Protein AF-A0A366XTK8-F1 (afdb_monomer)

Nearest PDB structures (foldseek):
  3qao-assembly1_A-2  TM=6.324E-01  e=4.949E+00  Listeria monocytogenes EGD-e
  7pub-assembly1_DA  TM=2.972E-01  e=8.090E+00  Trypanosoma brucei brucei

Radius of gyration: 21.56 Å; Cα contacts (8 Å, |Δi|>4): 104; chains: 1; bounding box: 55×29×56 Å

Sequence (133 aa):
MKPLNDVEATFSKLARFFENTEEEDFHLGWLYRDLDDDWLEFALELIAFYSREDTYLIKNPSFSLVREGNDYLNQTQFAGYLAENGLKYDRVKLNVYLKRGKVPKPDIELAGTSYWAISTVERFCEQEKNKPT

Solvent-accessible surface area (backbone atoms only — not comparable to full-atom values): 7968 Å² total; per-residue (Å²): 131,82,82,73,54,60,52,57,47,51,53,53,44,49,52,47,19,74,76,36,67,89,84,36,82,74,66,70,69,48,48,74,73,45,38,57,73,72,55,35,53,51,52,54,50,50,55,54,46,44,34,36,76,74,66,49,74,51,76,74,78,88,69,81,82,79,64,87,86,74,57,58,33,39,60,60,51,47,18,48,54,36,37,78,70,74,40,98,46,43,52,66,57,48,51,56,33,38,79,67,67,74,38,80,75,62,73,44,72,56,97,89,42,52,25,31,40,49,70,58,52,51,55,49,48,55,54,60,72,69,50,85,128

pLDDT: mean 87.93, std 12.04, range [44.84, 97.25]

Organism: NCBI:txid273032

Mean predicted aligned error: 12.85 Å

Secondary structure (DSSP, 8-state):
-PPPPHHHHHHHHHHHHHH-TTT----THHHHHH--HHHHHHHHHHHHHIIIIIS----S-------SSSSEEEHHHHHHHHHHTT----HHHHHHHHHTT-SPPPSEEETTEEEEEHHHHHHHHHHHHTS--

Foldseek 3Di:
DDDDALLRVLVVLVVVCLVPVPPGDHDPVSLVVRDDDPSSVVSVVVVVCSCCPVVVVPVDPPDDPPDDDAFKDFLQRLQVVLVVVVHPGGSVNSVVCVVVVNQDFAPDADPNTGIHTVVSSVVSSVVVVPDDD

Structure (mmCIF, N/CA/C/O backbone):
data_AF-A0A366XTK8-F1
#
_entry.id   AF-A0A366XTK8-F1
#
loop_
_atom_site.group_PDB
_atom_site.id
_atom_site.type_symbol
_atom_site.label_atom_id
_atom_site.label_alt_id
_atom_site.label_comp_id
_atom_site.label_asym_id
_atom_site.label_entity_id
_atom_site.label_seq_id
_atom_site.pdbx_PDB_ins_code
_atom_site.Cartn_x
_atom_site.Cartn_y
_atom_site.Cartn_z
_atom_site.occupancy
_atom_site.B_iso_or_equiv
_atom_site.auth_seq_id
_atom_site.auth_comp_id
_atom_site.auth_asym_id
_atom_site.auth_atom_id
_atom_site.pdbx_PDB_model_num
ATOM 1 N N . MET A 1 1 ? 32.622 -13.119 -14.279 1.00 59.44 1 MET A N 1
ATOM 2 C CA . MET A 1 1 ? 31.265 -12.772 -13.806 1.00 59.44 1 MET A CA 1
ATOM 3 C C . MET A 1 1 ? 30.289 -13.778 -14.381 1.00 59.44 1 MET A C 1
ATOM 5 O O . MET A 1 1 ? 30.448 -14.139 -15.541 1.00 59.44 1 MET A O 1
ATOM 9 N N . LYS A 1 2 ? 29.349 -14.275 -13.574 1.00 70.88 2 LYS A N 1
ATOM 10 C CA . LYS A 1 2 ? 28.272 -15.151 -14.051 1.00 70.88 2 LYS A CA 1
ATOM 11 C C . LYS A 1 2 ? 27.250 -14.288 -14.816 1.00 70.88 2 LYS A C 1
ATOM 13 O O . LYS A 1 2 ? 27.016 -13.167 -14.367 1.00 70.88 2 LYS A O 1
ATOM 18 N N . PRO A 1 3 ? 26.700 -14.746 -15.954 1.00 83.50 3 PRO A N 1
ATOM 19 C CA . PRO A 1 3 ? 25.627 -14.019 -16.626 1.00 83.50 3 PRO A CA 1
ATOM 20 C C . PRO A 1 3 ? 24.399 -13.932 -15.712 1.00 83.50 3 PRO A C 1
ATOM 22 O O . PRO A 1 3 ? 24.109 -14.892 -14.994 1.00 83.50 3 PRO A O 1
ATOM 25 N N . LEU A 1 4 ? 23.726 -12.779 -15.737 1.00 89.25 4 LEU A N 1
ATOM 26 C CA . LEU A 1 4 ? 22.471 -12.566 -15.017 1.00 89.25 4 LEU A CA 1
ATOM 27 C C . LEU A 1 4 ? 21.382 -13.464 -15.608 1.00 89.25 4 LEU A C 1
ATOM 29 O O . LEU A 1 4 ? 21.343 -13.658 -16.825 1.00 89.25 4 LEU A O 1
ATOM 33 N N . ASN A 1 5 ? 20.515 -13.999 -14.752 1.00 94.00 5 ASN A N 1
ATOM 34 C CA . ASN A 1 5 ? 19.272 -14.623 -15.203 1.00 94.00 5 ASN A CA 1
ATOM 35 C C . ASN A 1 5 ? 18.235 -13.555 -15.612 1.00 94.00 5 ASN A C 1
ATOM 37 O O . ASN A 1 5 ? 18.464 -12.359 -15.427 1.00 94.00 5 ASN A O 1
ATOM 41 N N . ASP A 1 6 ? 17.102 -13.977 -16.176 1.00 95.00 6 ASP A N 1
ATOM 42 C CA . ASP A 1 6 ? 16.102 -13.055 -16.732 1.00 95.00 6 ASP A CA 1
ATOM 43 C C . ASP A 1 6 ? 15.478 -12.135 -15.667 1.00 95.00 6 ASP A C 1
ATOM 45 O O . ASP A 1 6 ? 15.302 -10.937 -15.912 1.00 95.00 6 ASP A O 1
ATOM 49 N N . VAL A 1 7 ? 15.250 -12.651 -14.454 1.00 95.81 7 VAL A N 1
ATOM 50 C CA . VAL A 1 7 ? 14.768 -11.874 -13.300 1.00 95.81 7 VAL A CA 1
ATOM 51 C C . VAL A 1 7 ? 15.794 -10.806 -12.916 1.00 95.81 7 VAL A C 1
ATOM 53 O O . VAL A 1 7 ? 15.493 -9.612 -12.903 1.00 95.81 7 VAL A O 1
ATOM 56 N N . GLU A 1 8 ? 17.039 -11.214 -12.667 1.00 95.88 8 GLU A N 1
ATOM 57 C CA . GLU A 1 8 ? 18.143 -10.326 -12.291 1.00 95.88 8 GLU A CA 1
ATOM 58 C C . GLU A 1 8 ? 18.408 -9.261 -13.365 1.00 95.88 8 GLU A C 1
ATOM 60 O O . GLU A 1 8 ? 18.632 -8.090 -13.053 1.00 95.88 8 GLU A O 1
ATOM 65 N N . ALA A 1 9 ? 18.363 -9.646 -14.641 1.00 96.25 9 ALA A N 1
ATOM 66 C CA . ALA A 1 9 ? 18.545 -8.735 -15.761 1.00 96.25 9 ALA A CA 1
ATOM 67 C C . ALA A 1 9 ? 17.403 -7.714 -15.850 1.00 96.25 9 ALA A C 1
ATOM 69 O O . ALA A 1 9 ? 17.655 -6.541 -16.134 1.00 96.25 9 ALA A O 1
ATOM 70 N N . THR A 1 10 ? 16.164 -8.133 -15.588 1.00 97.25 10 THR A N 1
ATOM 71 C CA . THR A 1 10 ? 14.989 -7.251 -15.590 1.00 97.25 10 THR A CA 1
ATOM 72 C C . THR A 1 10 ? 15.061 -6.236 -14.459 1.00 97.25 10 THR A C 1
ATOM 74 O O . THR A 1 10 ? 14.954 -5.037 -14.716 1.00 97.25 10 THR A O 1
ATOM 77 N N . PHE A 1 11 ? 15.352 -6.676 -13.233 1.00 96.94 11 PHE A N 1
ATOM 78 C CA . PHE A 1 11 ? 15.530 -5.763 -12.101 1.00 96.94 11 PHE A CA 1
ATOM 79 C C . PHE A 1 11 ? 16.744 -4.845 -12.271 1.00 96.94 11 PHE A C 1
ATOM 81 O O . PHE A 1 11 ? 16.670 -3.672 -11.915 1.00 96.94 11 PHE A O 1
ATOM 88 N N . SER A 1 12 ? 17.839 -5.320 -12.873 1.00 96.12 12 SER A N 1
ATOM 89 C CA . SER A 1 12 ? 18.991 -4.459 -13.161 1.00 96.12 12 SER A CA 1
ATOM 90 C C . SER A 1 12 ? 18.644 -3.340 -14.146 1.00 96.12 12 SER A C 1
ATOM 92 O O . SER A 1 12 ? 19.097 -2.214 -13.952 1.00 96.12 12 SER A O 1
ATOM 94 N N . LYS A 1 13 ? 17.842 -3.622 -15.180 1.00 96.31 13 LYS A N 1
ATOM 95 C CA . LYS A 1 13 ? 17.359 -2.593 -16.116 1.00 96.31 13 LYS A CA 1
ATOM 96 C C . LYS A 1 13 ? 16.393 -1.627 -15.436 1.00 96.31 13 LYS A C 1
ATOM 98 O O . LYS A 1 13 ? 16.487 -0.429 -15.665 1.00 96.31 13 LYS A O 1
ATOM 103 N N . LEU A 1 14 ? 15.506 -2.138 -14.579 1.00 96.88 14 LEU A N 1
ATOM 104 C CA . LEU A 1 14 ? 14.569 -1.311 -13.818 1.00 96.88 14 LEU A CA 1
ATOM 105 C C . LEU A 1 14 ? 15.304 -0.337 -12.887 1.00 96.88 14 LEU A C 1
ATOM 107 O O . LEU A 1 14 ? 14.973 0.842 -12.850 1.00 96.88 14 LEU A O 1
ATOM 111 N N . ALA A 1 15 ? 16.338 -0.810 -12.187 1.00 96.12 15 ALA A N 1
ATOM 112 C CA . ALA A 1 15 ? 17.153 0.028 -11.311 1.00 96.12 15 ALA A CA 1
ATOM 113 C C . ALA A 1 15 ? 17.866 1.148 -12.085 1.00 96.12 15 ALA A C 1
ATOM 115 O O . ALA A 1 15 ? 17.798 2.305 -11.686 1.00 96.12 15 ALA A O 1
ATOM 116 N N . ARG A 1 16 ? 18.484 0.824 -13.229 1.00 95.69 16 ARG A N 1
ATOM 117 C CA . ARG A 1 16 ? 19.129 1.829 -14.094 1.00 95.69 16 ARG A CA 1
ATOM 118 C C . ARG A 1 16 ? 18.141 2.873 -14.602 1.00 95.69 16 ARG A C 1
ATOM 120 O O . ARG A 1 16 ? 18.451 4.057 -14.589 1.00 95.69 16 ARG A O 1
ATOM 127 N N . PHE A 1 17 ? 16.945 2.433 -14.992 1.00 96.25 17 PHE A N 1
ATOM 128 C CA . PHE A 1 17 ? 15.869 3.336 -15.382 1.00 96.25 17 PHE A CA 1
ATOM 129 C C . PHE A 1 17 ? 15.506 4.306 -14.253 1.00 96.25 17 PHE A C 1
ATOM 131 O O . PHE A 1 17 ? 15.437 5.506 -14.491 1.00 96.25 17 PHE A O 1
ATOM 138 N N . PHE A 1 18 ? 15.335 3.823 -13.018 1.00 95.38 18 PHE A N 1
ATOM 139 C CA . PHE A 1 18 ? 15.042 4.696 -11.875 1.00 95.38 18 PHE A CA 1
ATOM 140 C C . PHE A 1 18 ? 16.150 5.715 -11.590 1.00 95.38 18 PHE A C 1
ATOM 142 O O . PHE A 1 18 ? 15.848 6.849 -11.213 1.00 95.38 18 PHE A O 1
ATOM 149 N N . GLU A 1 19 ? 17.413 5.333 -11.785 1.00 93.88 19 GLU A N 1
ATOM 150 C CA . GLU A 1 19 ? 18.562 6.220 -11.592 1.00 93.88 19 GLU A CA 1
ATOM 151 C C . GLU A 1 19 ? 18.668 7.303 -12.675 1.00 93.88 19 GLU A C 1
ATOM 153 O O . GLU A 1 19 ? 19.090 8.420 -12.370 1.00 93.88 19 GLU A O 1
ATOM 158 N N . ASN A 1 20 ? 18.294 7.002 -13.924 1.00 92.94 20 ASN A N 1
ATOM 159 C CA . ASN A 1 20 ? 18.433 7.938 -15.040 1.00 92.94 20 ASN A CA 1
ATOM 160 C C . ASN A 1 20 ? 17.365 7.748 -16.131 1.00 92.94 20 ASN A C 1
ATOM 162 O O . ASN A 1 20 ? 17.634 7.242 -17.220 1.00 92.94 20 ASN A O 1
ATOM 166 N N . THR A 1 21 ? 16.151 8.222 -15.854 1.00 88.88 21 THR A N 1
ATOM 167 C CA . THR A 1 21 ? 15.002 8.102 -16.774 1.00 88.88 21 THR A CA 1
ATOM 168 C C . THR A 1 21 ? 15.136 8.866 -18.099 1.00 88.88 21 THR A C 1
ATOM 170 O O . THR A 1 21 ? 14.302 8.676 -18.980 1.00 88.88 21 THR A O 1
ATOM 173 N N . GLU A 1 22 ? 16.127 9.755 -18.248 1.00 89.06 22 GLU A N 1
ATOM 174 C CA . GLU A 1 22 ? 16.336 10.517 -19.490 1.00 89.06 22 GLU A CA 1
ATOM 175 C C . GLU A 1 22 ? 17.178 9.749 -20.519 1.00 89.06 22 GLU A C 1
ATOM 177 O O . GLU A 1 22 ? 17.037 9.980 -21.721 1.00 89.06 22 GLU A O 1
ATOM 182 N N . GLU A 1 23 ? 18.050 8.847 -20.059 1.00 91.12 23 GLU A N 1
ATOM 183 C CA . GLU A 1 23 ? 19.006 8.122 -20.910 1.00 91.12 23 GLU A CA 1
ATOM 184 C C . GLU A 1 23 ? 18.752 6.613 -20.959 1.00 91.12 23 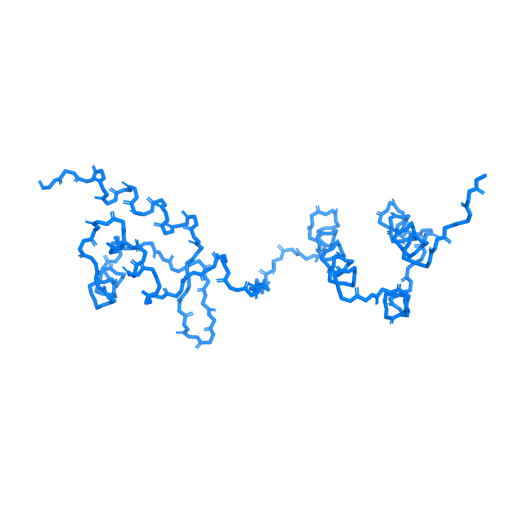GLU A C 1
ATOM 186 O O . GLU A 1 23 ? 19.110 5.957 -21.938 1.00 91.12 23 GLU A O 1
ATOM 191 N N . GLU A 1 24 ? 18.144 6.054 -19.915 1.00 93.31 24 GLU A N 1
ATOM 192 C CA . GLU A 1 24 ? 17.816 4.637 -19.831 1.00 93.31 24 GLU A CA 1
ATOM 193 C C . GLU A 1 24 ? 16.317 4.451 -20.079 1.00 93.31 24 GLU A C 1
ATOM 195 O O . GLU A 1 24 ? 15.491 5.131 -19.477 1.00 93.31 24 GLU A O 1
ATOM 200 N N . ASP A 1 25 ? 15.962 3.502 -20.947 1.00 92.75 25 ASP A N 1
ATOM 201 C CA . ASP A 1 25 ? 14.577 3.123 -21.228 1.00 92.75 25 ASP A CA 1
ATOM 202 C C . ASP A 1 25 ? 14.203 1.838 -20.479 1.00 92.75 25 ASP A C 1
ATOM 204 O O . ASP A 1 25 ? 14.984 0.883 -20.394 1.00 92.75 25 ASP A O 1
ATOM 208 N N . PHE A 1 26 ? 12.952 1.756 -20.017 1.00 95.06 26 PHE A N 1
ATOM 209 C CA . PHE A 1 26 ? 12.398 0.523 -19.460 1.00 95.06 26 PHE A CA 1
ATOM 210 C C . PHE A 1 26 ? 11.119 0.084 -20.170 1.00 95.06 26 PHE A C 1
ATOM 212 O O . PHE A 1 26 ? 10.083 0.750 -20.127 1.00 95.06 26 PHE A O 1
ATOM 219 N N . HIS A 1 27 ? 11.159 -1.097 -20.791 1.00 94.50 27 HIS A N 1
ATOM 220 C CA . HIS A 1 27 ? 9.987 -1.677 -21.437 1.00 94.50 27 HIS A CA 1
ATOM 221 C C . HIS A 1 27 ? 9.185 -2.537 -20.458 1.00 94.50 27 HIS A C 1
ATOM 223 O O . HIS A 1 27 ? 9.608 -3.629 -20.086 1.00 94.50 27 HIS A O 1
ATOM 229 N N . LEU A 1 28 ? 7.957 -2.108 -20.144 1.00 93.56 28 LEU A N 1
ATOM 230 C CA . LEU A 1 28 ? 7.021 -2.861 -19.293 1.00 93.56 28 LEU A CA 1
ATOM 231 C C . LEU A 1 28 ? 6.778 -4.303 -19.766 1.00 93.56 28 LEU A C 1
ATOM 233 O O . LEU A 1 28 ? 6.512 -5.175 -18.947 1.00 93.56 28 LEU A O 1
ATOM 237 N N . GLY A 1 29 ? 6.905 -4.576 -21.070 1.00 94.50 29 GLY A N 1
ATOM 238 C CA . GLY A 1 29 ? 6.803 -5.929 -21.626 1.00 94.50 29 GLY A CA 1
ATOM 239 C C . GLY A 1 29 ? 7.805 -6.929 -21.034 1.00 94.50 29 GLY A C 1
ATOM 240 O O . GLY A 1 29 ? 7.541 -8.126 -21.060 1.00 94.50 29 GLY A O 1
ATOM 241 N N . TRP A 1 30 ? 8.928 -6.461 -20.480 1.00 96.56 30 TRP A N 1
ATOM 242 C CA . TRP A 1 30 ? 9.891 -7.318 -19.785 1.00 96.56 30 TRP A CA 1
ATOM 243 C C . TRP A 1 30 ? 9.331 -7.875 -18.480 1.00 96.56 30 TRP A C 1
ATOM 245 O O . TRP A 1 30 ? 9.540 -9.047 -18.206 1.00 96.56 30 TRP A O 1
ATOM 255 N N . LEU A 1 31 ? 8.533 -7.097 -17.742 1.00 96.12 31 LEU A N 1
ATOM 256 C CA . LEU A 1 31 ? 7.895 -7.573 -16.510 1.00 96.12 31 LEU A CA 1
ATOM 257 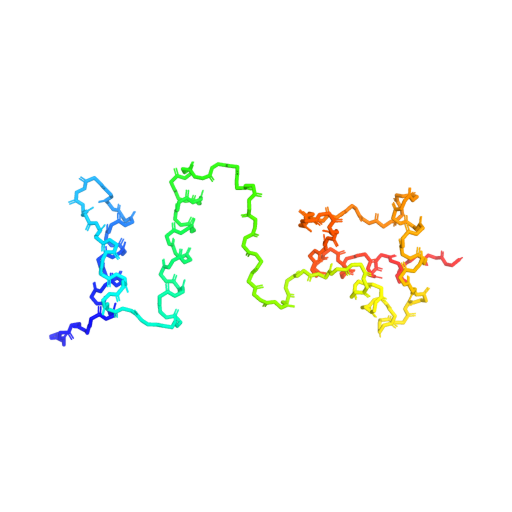C C . LEU A 1 31 ? 7.023 -8.804 -16.780 1.00 96.12 31 LEU A C 1
ATOM 259 O O . LEU A 1 31 ? 7.142 -9.802 -16.089 1.00 96.12 31 LEU A O 1
ATOM 263 N N . TYR A 1 32 ? 6.201 -8.755 -17.832 1.00 92.50 32 TYR A N 1
ATOM 264 C CA . TYR A 1 32 ? 5.295 -9.851 -18.199 1.00 92.50 32 TYR A CA 1
ATOM 265 C C . TYR A 1 32 ? 6.004 -11.102 -18.715 1.00 92.50 32 TYR A C 1
ATOM 267 O O . TYR A 1 32 ? 5.438 -12.190 -18.670 1.00 92.50 32 TYR A O 1
ATOM 275 N N . ARG A 1 33 ? 7.186 -10.935 -19.312 1.00 96.06 33 ARG A N 1
ATOM 276 C CA . ARG A 1 33 ? 7.926 -12.033 -19.934 1.00 96.06 33 ARG A CA 1
ATOM 277 C C . ARG A 1 33 ? 8.851 -12.722 -18.939 1.00 96.06 33 ARG A C 1
ATOM 279 O O . ARG A 1 33 ? 8.987 -13.938 -19.002 1.00 96.06 33 ARG A O 1
ATOM 286 N N . ASP A 1 34 ? 9.494 -11.931 -18.086 1.00 96.94 34 ASP A N 1
ATOM 287 C CA . ASP A 1 34 ? 10.672 -12.349 -17.329 1.00 96.94 34 ASP A CA 1
ATOM 288 C C . ASP A 1 34 ? 10.385 -12.523 -15.829 1.00 96.94 34 ASP A C 1
ATOM 290 O O . ASP A 1 34 ? 11.217 -13.100 -15.132 1.00 96.94 34 ASP A O 1
ATOM 294 N N . LEU A 1 35 ? 9.243 -12.029 -15.329 1.00 96.19 35 LEU A N 1
ATOM 295 C CA . LEU A 1 35 ? 8.852 -12.110 -13.919 1.00 96.19 35 LEU A CA 1
ATOM 296 C C . LEU A 1 35 ? 7.519 -12.852 -13.749 1.00 96.19 35 LEU A C 1
ATOM 298 O O . LEU A 1 35 ? 6.590 -12.680 -14.540 1.00 96.19 35 LEU A O 1
ATOM 302 N N . ASP A 1 36 ? 7.415 -13.621 -12.672 1.00 90.25 36 ASP A N 1
ATOM 303 C CA . ASP A 1 36 ? 6.222 -14.337 -12.229 1.00 90.25 36 ASP A CA 1
ATOM 304 C C . ASP A 1 36 ? 5.931 -14.074 -10.744 1.00 90.25 36 ASP A C 1
ATOM 306 O O . ASP A 1 36 ? 6.791 -13.581 -10.009 1.00 90.25 36 ASP A O 1
ATOM 310 N N . ASP A 1 37 ? 4.687 -14.353 -10.338 1.00 88.50 37 ASP A N 1
ATOM 311 C CA . ASP A 1 37 ? 4.199 -14.326 -8.954 1.00 88.50 37 ASP A CA 1
ATOM 312 C C . ASP A 1 37 ? 4.782 -13.164 -8.116 1.00 88.50 37 ASP A C 1
ATOM 314 O O . ASP A 1 37 ? 4.576 -11.986 -8.439 1.00 88.50 37 ASP A O 1
ATOM 318 N N . ASP A 1 38 ? 5.545 -13.495 -7.071 1.00 84.50 38 ASP A N 1
ATOM 319 C CA . ASP A 1 38 ? 6.129 -12.558 -6.109 1.00 84.50 38 ASP A CA 1
ATOM 320 C C . ASP A 1 38 ? 7.062 -11.530 -6.772 1.00 84.50 38 ASP A C 1
ATOM 322 O O . ASP A 1 38 ? 7.115 -10.370 -6.357 1.00 84.50 38 ASP A O 1
ATOM 326 N N . TRP A 1 39 ? 7.802 -11.918 -7.817 1.00 90.94 39 TRP A N 1
ATOM 327 C CA . TRP A 1 39 ? 8.732 -11.010 -8.493 1.00 90.94 39 TRP A CA 1
ATOM 328 C C . TRP A 1 39 ? 8.006 -9.966 -9.324 1.00 90.94 39 TRP A C 1
ATOM 330 O O . TRP A 1 39 ? 8.413 -8.800 -9.345 1.00 90.94 39 TRP A O 1
ATOM 340 N N . LEU A 1 40 ? 6.927 -10.367 -9.993 1.00 93.38 40 LEU A N 1
ATOM 341 C CA . LEU A 1 40 ? 6.092 -9.430 -10.728 1.00 93.38 40 LEU A CA 1
ATOM 342 C C . LEU A 1 40 ? 5.393 -8.466 -9.763 1.00 93.38 40 LEU A C 1
ATOM 344 O O . LEU A 1 40 ? 5.393 -7.258 -10.011 1.00 93.38 40 LEU A O 1
ATOM 348 N N . GLU A 1 41 ? 4.852 -8.974 -8.651 1.00 85.75 41 GLU A N 1
ATOM 349 C CA . GLU A 1 4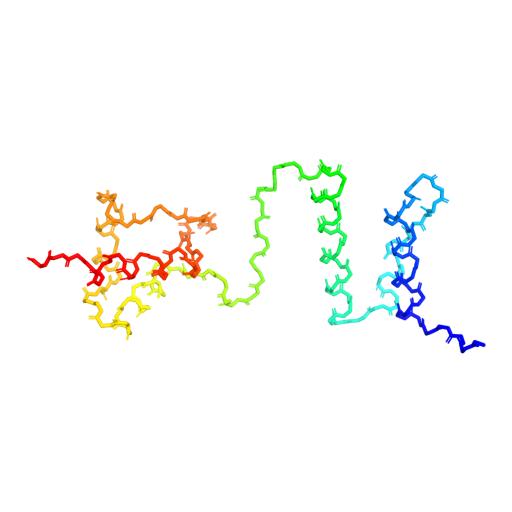1 ? 4.242 -8.130 -7.620 1.00 85.75 41 GLU A CA 1
ATOM 350 C C . GLU A 1 41 ? 5.247 -7.110 -7.071 1.00 85.75 41 GLU A C 1
ATOM 352 O O . GLU A 1 41 ? 4.968 -5.905 -7.042 1.00 85.75 41 GLU A O 1
ATOM 357 N N . PHE A 1 42 ? 6.444 -7.569 -6.709 1.00 89.12 42 PHE A N 1
ATOM 358 C CA . PHE A 1 42 ? 7.490 -6.708 -6.175 1.00 89.12 42 PHE A CA 1
ATOM 359 C C . PHE A 1 42 ? 7.923 -5.625 -7.173 1.00 89.12 42 PHE A C 1
ATOM 361 O O . PHE A 1 42 ? 8.067 -4.459 -6.804 1.00 89.12 42 PHE A O 1
ATOM 368 N N . ALA A 1 43 ? 8.079 -5.957 -8.457 1.00 94.25 43 ALA A N 1
ATOM 369 C CA . ALA A 1 43 ? 8.443 -4.969 -9.472 1.00 94.25 43 ALA A CA 1
ATOM 370 C C . ALA A 1 43 ? 7.372 -3.877 -9.646 1.00 94.25 43 ALA A C 1
ATOM 372 O O . ALA A 1 43 ? 7.705 -2.696 -9.776 1.00 94.25 43 ALA A O 1
ATOM 373 N N . LEU A 1 44 ? 6.087 -4.247 -9.617 1.00 92.75 44 LEU A N 1
ATOM 374 C CA . LEU A 1 44 ? 4.981 -3.287 -9.697 1.00 92.75 44 LEU A CA 1
ATOM 375 C C . LEU A 1 44 ? 4.938 -2.367 -8.471 1.00 92.75 44 LEU A C 1
ATOM 377 O O . LEU A 1 44 ? 4.685 -1.166 -8.610 1.00 92.75 44 LEU A O 1
ATOM 381 N N . GLU A 1 45 ? 5.228 -2.906 -7.286 1.00 87.56 45 GLU A N 1
ATOM 382 C CA . GLU A 1 45 ? 5.365 -2.118 -6.062 1.00 87.56 45 GLU A CA 1
ATOM 383 C C . GLU A 1 45 ? 6.484 -1.088 -6.162 1.00 87.56 45 GLU A C 1
ATOM 385 O O . GLU A 1 45 ? 6.256 0.084 -5.863 1.00 87.56 45 GLU A O 1
ATOM 390 N N . LEU A 1 46 ? 7.663 -1.498 -6.630 1.00 92.12 46 LEU A N 1
ATOM 391 C CA . LEU A 1 46 ? 8.798 -0.596 -6.799 1.00 92.12 46 LEU A CA 1
ATOM 392 C C . LEU A 1 46 ? 8.487 0.544 -7.771 1.00 92.12 46 LEU A C 1
ATOM 394 O O . LEU A 1 46 ? 8.801 1.694 -7.480 1.00 92.12 46 LEU A O 1
ATOM 398 N N . ILE A 1 47 ? 7.820 0.257 -8.893 1.00 93.50 47 ILE A N 1
ATOM 399 C CA . ILE A 1 47 ? 7.412 1.290 -9.859 1.00 93.50 47 ILE A CA 1
ATOM 400 C C . ILE A 1 47 ? 6.439 2.282 -9.214 1.00 93.50 47 ILE A C 1
ATOM 402 O O . ILE A 1 47 ? 6.579 3.498 -9.383 1.00 93.50 47 ILE A O 1
ATOM 406 N N . ALA A 1 48 ? 5.454 1.783 -8.463 1.00 88.88 48 ALA A N 1
ATOM 407 C CA . ALA A 1 48 ? 4.501 2.636 -7.764 1.00 88.88 48 ALA A CA 1
ATOM 408 C C . ALA A 1 48 ? 5.179 3.484 -6.678 1.00 88.88 48 ALA A C 1
ATOM 410 O O . ALA A 1 48 ? 4.851 4.663 -6.543 1.00 88.88 48 ALA A O 1
ATOM 411 N N . PHE A 1 49 ? 6.121 2.898 -5.935 1.00 84.81 49 PHE A N 1
ATOM 412 C CA . PHE A 1 49 ? 6.912 3.570 -4.909 1.00 84.81 49 PHE A CA 1
ATOM 413 C C . PHE A 1 49 ? 7.772 4.685 -5.514 1.00 84.81 49 PHE A C 1
ATOM 415 O O . PHE A 1 49 ? 7.598 5.843 -5.146 1.00 84.81 49 PHE A O 1
ATOM 422 N N . TYR A 1 50 ? 8.588 4.376 -6.524 1.00 91.44 50 TYR A N 1
ATOM 423 C CA . TYR A 1 50 ? 9.406 5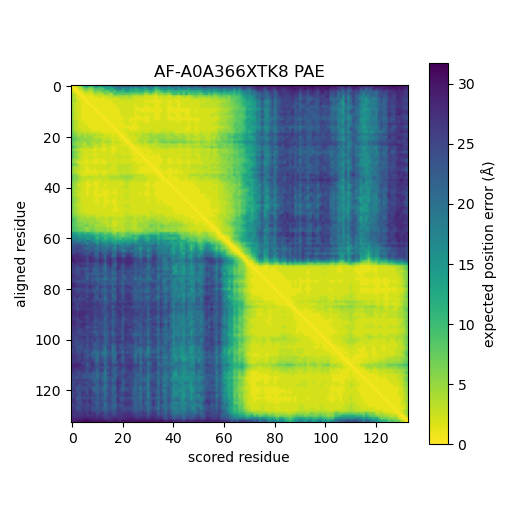.346 -7.264 1.00 91.44 50 TYR A CA 1
ATOM 424 C C . TYR A 1 50 ? 8.570 6.518 -7.815 1.00 91.44 50 TYR A C 1
ATOM 426 O O . TYR A 1 50 ? 8.932 7.695 -7.725 1.00 91.44 50 TYR A O 1
ATOM 434 N N . SER A 1 51 ? 7.379 6.216 -8.338 1.00 89.50 51 SER A N 1
ATOM 435 C CA . SER A 1 51 ? 6.460 7.227 -8.878 1.00 89.50 51 SER A CA 1
ATOM 436 C C . SER A 1 51 ? 5.871 8.167 -7.811 1.00 89.50 51 SER A C 1
ATOM 438 O O . SER A 1 51 ? 5.451 9.283 -8.131 1.00 89.50 51 SER A O 1
ATOM 440 N N . ARG A 1 52 ? 5.786 7.715 -6.555 1.00 84.00 52 ARG A N 1
ATOM 441 C CA . ARG A 1 52 ? 5.250 8.490 -5.424 1.00 84.00 52 ARG A CA 1
ATOM 442 C C . ARG A 1 52 ? 6.347 9.257 -4.701 1.00 84.00 52 ARG A C 1
ATOM 444 O O . ARG A 1 52 ? 6.213 10.465 -4.536 1.00 84.00 52 ARG A O 1
ATOM 451 N N . GLU A 1 53 ? 7.398 8.555 -4.296 1.00 84.31 53 GLU A N 1
ATOM 452 C CA . GLU A 1 53 ? 8.384 9.056 -3.337 1.00 84.31 53 GLU A CA 1
ATOM 453 C C . GLU A 1 53 ? 9.569 9.753 -4.014 1.00 84.31 53 GLU A C 1
ATOM 455 O O . GLU A 1 53 ? 10.051 10.764 -3.507 1.00 84.31 53 GLU A O 1
ATOM 460 N N . ASP A 1 54 ? 10.003 9.267 -5.182 1.00 86.75 54 ASP A N 1
ATOM 461 C CA . ASP A 1 54 ? 11.223 9.776 -5.821 1.00 86.75 54 ASP A CA 1
ATOM 462 C C . ASP A 1 54 ? 10.910 10.831 -6.886 1.00 86.75 54 ASP A C 1
ATOM 464 O O . ASP A 1 54 ? 11.522 11.898 -6.930 1.00 86.75 54 ASP A O 1
ATOM 468 N N . THR A 1 55 ? 9.914 10.567 -7.734 1.00 87.38 55 THR A N 1
ATOM 469 C CA . THR A 1 55 ? 9.551 11.485 -8.832 1.00 87.38 55 THR A CA 1
ATOM 470 C C . THR A 1 55 ? 8.403 12.431 -8.490 1.00 87.38 55 THR A C 1
ATOM 472 O O . THR A 1 55 ? 8.186 13.418 -9.197 1.00 87.38 55 THR A O 1
ATOM 475 N N . TYR A 1 56 ? 7.640 12.144 -7.429 1.00 83.44 56 TYR A N 1
ATOM 476 C CA . TYR A 1 56 ? 6.430 12.885 -7.049 1.00 83.44 56 TYR A CA 1
ATOM 477 C C . TYR A 1 56 ? 5.421 13.057 -8.199 1.00 83.44 56 TYR A C 1
ATOM 479 O O . TYR A 1 56 ? 4.665 14.035 -8.239 1.00 83.44 56 TYR A O 1
ATOM 487 N N . LEU A 1 57 ? 5.393 12.132 -9.162 1.00 86.69 57 LEU A N 1
ATOM 488 C CA . LEU A 1 57 ? 4.411 12.145 -10.248 1.00 86.69 57 LEU A CA 1
ATOM 489 C C . LEU A 1 57 ? 3.015 11.798 -9.716 1.00 86.69 57 LEU A C 1
ATOM 491 O O . LEU A 1 57 ? 2.016 12.377 -10.150 1.00 86.69 57 LEU A O 1
ATOM 495 N N . ILE A 1 58 ? 2.940 10.922 -8.711 1.00 81.81 58 ILE A N 1
ATOM 496 C CA . ILE A 1 58 ? 1.704 10.584 -7.998 1.00 81.81 58 ILE A CA 1
ATOM 497 C C . ILE A 1 58 ? 1.620 11.423 -6.715 1.00 81.81 58 ILE A C 1
ATOM 499 O O . ILE A 1 58 ? 2.055 11.003 -5.649 1.00 81.81 58 ILE A O 1
ATOM 503 N N . LYS A 1 59 ? 1.041 12.625 -6.817 1.00 74.81 59 LYS A N 1
ATOM 504 C CA . LYS A 1 59 ? 1.027 13.619 -5.718 1.00 74.81 59 LYS A CA 1
ATOM 505 C C . LYS A 1 59 ? -0.079 13.420 -4.686 1.00 74.81 59 LYS A C 1
ATOM 507 O O . LYS A 1 59 ? 0.105 13.725 -3.517 1.00 74.81 59 LYS A O 1
ATOM 512 N N . ASN A 1 60 ? -1.242 12.954 -5.134 1.00 69.31 60 ASN A N 1
ATOM 513 C CA . ASN A 1 60 ? -2.427 12.755 -4.301 1.00 69.31 60 ASN A CA 1
ATOM 514 C C . ASN A 1 60 ? -3.008 11.370 -4.606 1.00 69.31 60 ASN A C 1
ATOM 516 O O . ASN A 1 60 ? -3.991 11.280 -5.348 1.00 69.31 60 ASN A O 1
ATOM 520 N N . PRO A 1 61 ? -2.381 10.282 -4.128 1.00 65.56 61 PRO A N 1
ATOM 521 C CA . PRO A 1 61 ? -2.926 8.948 -4.329 1.00 65.56 61 PRO A CA 1
ATOM 522 C C . PRO A 1 61 ? -4.307 8.870 -3.663 1.00 65.56 61 PRO A C 1
ATOM 524 O O . PRO A 1 61 ? -4.428 8.935 -2.445 1.00 65.56 61 PRO A O 1
ATOM 527 N N . SER A 1 62 ? -5.364 8.763 -4.469 1.00 59.97 62 SER A N 1
ATOM 528 C CA . SER A 1 62 ? -6.745 8.607 -3.991 1.00 59.97 62 SER A CA 1
ATOM 529 C C . SER A 1 62 ? -7.144 7.143 -3.795 1.00 59.97 62 SER A C 1
ATOM 531 O O . SER A 1 62 ? -8.238 6.855 -3.315 1.00 59.97 62 SER A O 1
ATOM 533 N N . PHE A 1 63 ? -6.257 6.219 -4.161 1.00 52.75 63 PHE A N 1
ATOM 534 C CA . PHE A 1 63 ? -6.453 4.779 -4.073 1.00 52.75 63 PHE A CA 1
ATOM 535 C C . PHE A 1 63 ? -5.322 4.174 -3.239 1.00 52.75 63 PHE A C 1
ATOM 537 O O . PHE A 1 63 ? -4.172 4.127 -3.680 1.00 52.75 63 PHE A O 1
ATOM 544 N N . SER A 1 64 ? -5.659 3.684 -2.045 1.00 49.88 64 SER A N 1
ATOM 545 C CA . SER A 1 64 ? -4.845 2.678 -1.364 1.00 49.88 64 SER A CA 1
ATOM 546 C C . SER A 1 64 ? -5.206 1.326 -1.961 1.00 49.88 64 SER A C 1
ATOM 548 O O . SER A 1 64 ? -6.341 0.868 -1.826 1.00 49.88 64 SER A O 1
ATOM 550 N N . LEU A 1 65 ? -4.252 0.693 -2.642 1.00 51.06 65 LEU A N 1
ATOM 551 C CA . LEU A 1 65 ? -4.344 -0.729 -2.952 1.00 51.06 65 LEU A CA 1
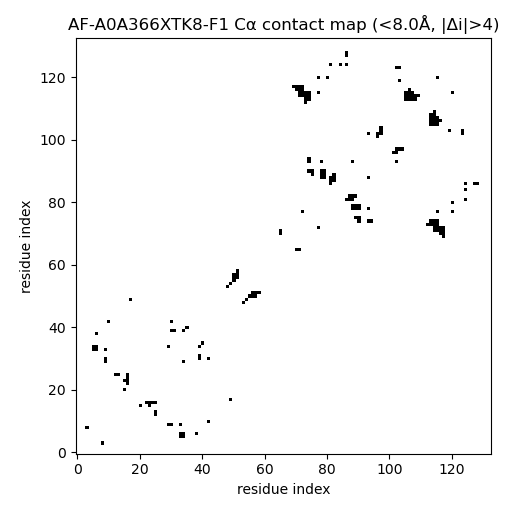ATOM 552 C C . LEU A 1 65 ? -4.246 -1.470 -1.619 1.00 51.06 65 LEU A C 1
ATOM 554 O O . LEU A 1 65 ? -3.157 -1.649 -1.082 1.00 51.06 65 LEU A O 1
ATOM 558 N N . VAL A 1 66 ? -5.399 -1.824 -1.055 1.00 48.09 66 VAL A N 1
ATOM 559 C CA . VAL A 1 66 ? -5.475 -2.743 0.079 1.00 48.09 66 VAL A CA 1
ATOM 560 C C . VAL A 1 66 ? -5.026 -4.099 -0.451 1.00 48.09 66 VAL A C 1
ATOM 562 O O . VAL A 1 66 ? -5.794 -4.782 -1.129 1.00 48.09 66 VAL A O 1
ATOM 565 N N . ARG A 1 67 ? -3.760 -4.450 -0.210 1.00 52.53 67 ARG A N 1
ATOM 566 C CA . ARG A 1 67 ? -3.274 -5.815 -0.419 1.00 52.53 67 ARG A CA 1
ATOM 567 C C . ARG A 1 67 ? -3.948 -6.717 0.601 1.00 52.53 67 ARG A C 1
ATOM 569 O O . ARG A 1 67 ? -4.340 -6.257 1.674 1.00 52.53 67 ARG A O 1
ATOM 576 N N . GLU A 1 68 ? -4.188 -7.961 0.219 1.00 44.84 68 GLU A N 1
ATOM 577 C CA . GLU A 1 68 ? -5.064 -8.853 0.970 1.00 44.84 68 GLU A CA 1
ATOM 578 C C . GLU A 1 68 ? -4.750 -8.899 2.478 1.00 44.84 68 GLU A C 1
ATOM 580 O O . GLU A 1 68 ? -3.636 -9.168 2.919 1.00 44.84 68 GLU A O 1
ATOM 585 N N . GLY A 1 69 ? -5.801 -8.686 3.273 1.00 53.81 69 GLY A N 1
ATOM 586 C CA . GLY A 1 69 ? -6.000 -9.370 4.548 1.00 53.81 69 GLY A CA 1
ATOM 587 C C . GLY A 1 69 ? -5.665 -8.614 5.829 1.00 53.81 69 GLY A C 1
ATOM 588 O O . GLY A 1 69 ? -6.464 -8.701 6.760 1.00 53.81 69 GLY A O 1
ATOM 589 N N . ASN A 1 70 ? -4.542 -7.895 5.910 1.00 60.06 70 ASN A N 1
ATOM 590 C CA . ASN A 1 70 ? -3.959 -7.627 7.235 1.00 60.06 70 ASN A CA 1
ATOM 591 C C . ASN A 1 70 ? -3.785 -6.166 7.650 1.00 60.06 70 ASN A C 1
ATOM 593 O O . ASN A 1 70 ? -3.604 -5.942 8.835 1.00 60.06 70 ASN A O 1
ATOM 597 N N . ASP 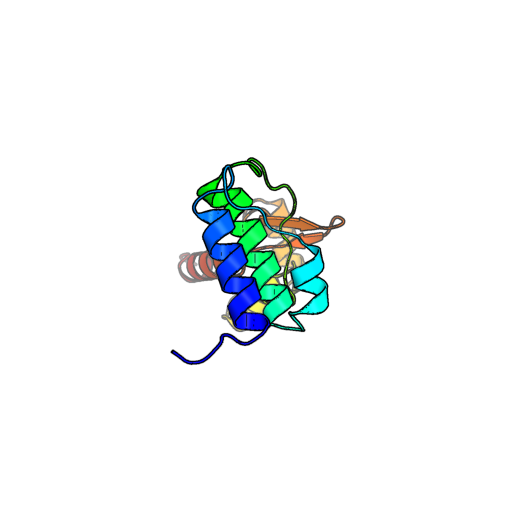A 1 71 ? -3.885 -5.166 6.774 1.00 81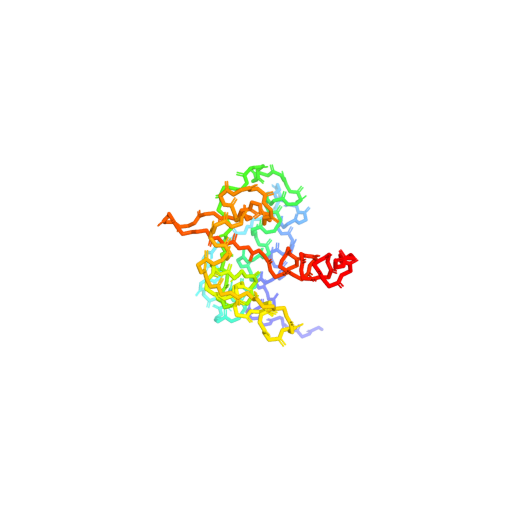.69 71 ASP A N 1
ATOM 598 C CA . ASP A 1 71 ? -3.562 -3.795 7.218 1.00 81.69 71 ASP A CA 1
ATOM 599 C C . ASP A 1 71 ? -4.774 -3.001 7.707 1.00 81.69 71 ASP A C 1
ATOM 601 O O . ASP A 1 71 ? -4.628 -2.063 8.494 1.00 81.69 71 ASP A O 1
ATOM 605 N N . TYR A 1 72 ? -5.979 -3.381 7.267 1.00 88.50 72 TYR A N 1
ATOM 606 C CA . TYR A 1 72 ? -7.209 -2.644 7.536 1.00 88.50 72 TYR A CA 1
ATOM 607 C C . TYR A 1 72 ? -8.313 -3.531 8.103 1.00 88.50 72 TYR A C 1
ATOM 609 O O . TYR A 1 72 ? -8.671 -4.566 7.545 1.00 88.50 72 TYR A O 1
ATOM 617 N N . LEU A 1 73 ? -8.926 -3.058 9.183 1.00 90.31 73 LEU A N 1
ATOM 618 C CA . LEU A 1 73 ? -10.058 -3.685 9.840 1.00 90.31 73 LEU A CA 1
ATOM 619 C C . LEU A 1 73 ? -11.342 -2.943 9.472 1.00 90.31 73 LEU A C 1
ATOM 621 O O . LEU A 1 73 ? -11.453 -1.726 9.638 1.00 90.31 73 LEU A O 1
ATOM 625 N N . ASN A 1 74 ? -12.349 -3.681 9.010 1.00 91.94 74 ASN A N 1
ATOM 626 C CA . ASN A 1 74 ? -13.708 -3.157 8.924 1.00 91.94 74 ASN A CA 1
ATOM 627 C C . ASN A 1 74 ? -14.317 -2.994 10.329 1.00 91.94 74 ASN A C 1
ATOM 629 O O . ASN A 1 74 ? -13.787 -3.474 11.331 1.00 91.94 74 ASN A O 1
ATOM 633 N N . GLN A 1 75 ? -15.487 -2.362 10.418 1.00 93.00 75 GLN A N 1
ATOM 634 C CA . GLN A 1 75 ? -16.144 -2.085 11.700 1.00 93.00 75 GLN A CA 1
ATOM 635 C C . GLN A 1 75 ? -16.392 -3.329 12.577 1.00 93.00 75 GLN A C 1
ATOM 637 O O . GLN A 1 75 ? -16.331 -3.246 13.805 1.00 93.00 75 GLN A O 1
ATOM 642 N N . THR A 1 76 ? -16.699 -4.478 11.970 1.00 92.88 76 THR A N 1
ATOM 643 C CA . THR A 1 76 ? -16.904 -5.730 12.712 1.00 92.88 76 THR A CA 1
ATOM 644 C C . THR A 1 76 ? -15.580 -6.232 13.284 1.00 92.88 76 THR A C 1
ATOM 646 O O . THR A 1 76 ? -15.527 -6.586 14.458 1.00 92.88 76 THR A O 1
ATOM 649 N N . GLN A 1 77 ? -14.514 -6.214 12.483 1.00 94.25 77 GLN A N 1
ATOM 650 C CA . GLN A 1 77 ? -13.176 -6.639 12.899 1.00 94.25 77 GLN A CA 1
ATOM 651 C C . GLN A 1 77 ? -12.580 -5.707 13.959 1.00 94.25 77 GLN A C 1
ATOM 653 O O . GLN A 1 77 ? -12.017 -6.187 14.933 1.00 94.25 77 GLN A O 1
ATOM 658 N N . PHE A 1 78 ? -12.776 -4.391 13.838 1.00 95.31 78 PHE A N 1
ATOM 659 C CA . PHE A 1 78 ? -12.369 -3.424 14.861 1.00 95.31 78 PHE A CA 1
ATOM 660 C C . PHE A 1 78 ? -13.055 -3.736 16.203 1.00 95.31 78 PHE A C 1
ATOM 662 O O . PHE A 1 78 ? -12.397 -3.857 17.235 1.00 95.31 78 PHE A O 1
ATOM 669 N N . ALA A 1 79 ? -14.374 -3.952 16.206 1.00 95.56 79 ALA A N 1
ATOM 670 C CA . ALA A 1 79 ? -15.072 -4.335 17.432 1.00 95.56 79 ALA A CA 1
ATOM 671 C C . ALA A 1 79 ? -14.549 -5.665 18.011 1.00 95.56 79 ALA A C 1
ATOM 673 O O . ALA A 1 79 ? -14.365 -5.758 19.224 1.00 95.56 79 ALA A O 1
ATOM 674 N N . GLY A 1 80 ? -14.270 -6.651 17.149 1.00 95.00 80 GLY A N 1
ATOM 675 C CA . GLY A 1 80 ? -13.658 -7.927 17.532 1.00 95.00 80 GLY A CA 1
ATOM 676 C C . GLY A 1 80 ? -12.294 -7.748 18.197 1.00 95.00 80 GLY A C 1
ATOM 677 O O . GLY A 1 80 ? -12.101 -8.219 19.314 1.00 95.00 80 GLY A O 1
ATOM 678 N N . TYR A 1 81 ? -11.404 -6.963 17.586 1.00 95.25 81 TYR A N 1
ATOM 679 C CA . TYR A 1 81 ? -10.074 -6.668 18.121 1.00 95.25 81 TYR A CA 1
ATOM 680 C C . TYR A 1 81 ? -10.136 -6.064 19.532 1.00 95.25 81 TYR A C 1
ATOM 682 O O . TYR A 1 81 ? -9.380 -6.454 20.425 1.00 95.25 81 TYR A O 1
ATOM 690 N N . LEU A 1 82 ? -11.057 -5.120 19.766 1.00 95.81 82 LEU A N 1
ATOM 691 C CA . LEU A 1 82 ? -11.242 -4.510 21.087 1.00 95.81 82 LEU A CA 1
ATOM 692 C C . LEU A 1 82 ? -11.741 -5.530 22.120 1.00 95.81 82 LEU A C 1
ATOM 694 O O . LEU A 1 82 ? -11.263 -5.527 23.256 1.00 95.81 82 LEU A O 1
ATOM 698 N N . ALA A 1 83 ? -12.671 -6.404 21.724 1.00 95.19 83 ALA A N 1
ATOM 699 C CA . ALA A 1 83 ? -13.200 -7.466 22.575 1.00 95.19 83 ALA A CA 1
ATOM 700 C C . ALA A 1 83 ? -12.124 -8.485 22.972 1.00 95.19 83 ALA A C 1
ATOM 702 O O . ALA A 1 83 ? -11.989 -8.801 24.155 1.00 95.19 83 ALA A O 1
ATOM 703 N N . GLU A 1 84 ? -11.314 -8.932 22.012 1.00 94.75 84 GLU A N 1
ATOM 704 C CA . GLU A 1 84 ? -10.169 -9.825 22.236 1.00 94.75 84 GLU A CA 1
ATOM 705 C C . GLU A 1 84 ? -9.131 -9.203 23.180 1.00 94.75 84 GLU A C 1
ATOM 707 O O . GLU A 1 84 ? -8.501 -9.894 23.977 1.00 94.75 84 GLU A O 1
ATOM 712 N N . ASN A 1 85 ? -9.020 -7.875 23.167 1.00 94.56 85 ASN A N 1
ATOM 713 C CA . ASN A 1 85 ? -8.145 -7.103 24.042 1.00 94.56 85 ASN A CA 1
ATOM 714 C C . ASN A 1 85 ? -8.763 -6.727 25.402 1.00 94.56 85 ASN A C 1
ATOM 716 O O . ASN A 1 85 ? -8.205 -5.895 26.123 1.00 94.56 85 ASN A O 1
ATOM 720 N N . GLY A 1 86 ? -9.898 -7.325 25.772 1.00 91.94 86 GLY A N 1
ATOM 721 C CA . GLY A 1 86 ? -10.522 -7.162 27.088 1.00 91.94 86 GLY A CA 1
ATOM 722 C C . GLY A 1 86 ? -11.430 -5.938 27.229 1.00 91.94 86 GLY A C 1
ATOM 723 O O . GLY A 1 86 ? -11.946 -5.680 28.319 1.00 91.94 86 GLY A O 1
ATOM 724 N N . LEU A 1 87 ? -11.675 -5.187 26.151 1.00 92.81 87 LEU A N 1
ATOM 725 C CA . LEU A 1 87 ? -12.616 -4.069 26.157 1.00 92.81 87 LEU A CA 1
ATOM 726 C C . LEU A 1 87 ? -14.016 -4.553 25.769 1.00 92.81 87 LEU A C 1
ATOM 728 O O . LEU A 1 87 ? -14.207 -5.271 24.797 1.00 92.81 87 LEU A O 1
ATOM 732 N N . LYS A 1 88 ? -15.050 -4.111 26.490 1.00 91.81 88 LYS A N 1
ATOM 733 C CA . LYS A 1 88 ? -16.444 -4.512 26.216 1.00 91.81 88 LYS A CA 1
ATOM 734 C C . LYS A 1 88 ? -17.026 -3.746 25.025 1.00 91.81 88 LYS A C 1
ATOM 736 O O . LYS A 1 88 ? -17.832 -2.827 25.219 1.00 91.81 88 LYS A O 1
ATOM 741 N N . TYR A 1 89 ? -16.591 -4.083 23.816 1.00 93.19 89 TYR A N 1
ATOM 742 C CA . TYR A 1 89 ? -17.104 -3.540 22.561 1.00 93.19 89 TYR A CA 1
ATOM 743 C C . TYR A 1 89 ? -17.798 -4.617 21.733 1.00 93.19 89 TYR A C 1
ATOM 745 O O . TYR A 1 89 ? -17.312 -5.729 21.588 1.00 93.19 89 TYR A O 1
ATOM 753 N N . ASP A 1 90 ? -18.938 -4.240 21.167 1.00 92.31 90 ASP A N 1
ATOM 754 C CA . ASP A 1 90 ? -19.577 -4.948 20.068 1.00 92.31 90 ASP A CA 1
ATOM 755 C C . ASP A 1 90 ? -19.711 -3.983 18.876 1.00 92.31 90 ASP A C 1
ATOM 757 O O . ASP A 1 90 ? -19.487 -2.768 18.994 1.00 92.31 90 ASP A O 1
ATOM 761 N N . ARG A 1 91 ? -20.080 -4.516 17.708 1.00 93.25 91 ARG A N 1
ATOM 762 C CA . ARG A 1 91 ? -20.239 -3.725 16.478 1.00 93.25 91 ARG A CA 1
ATOM 763 C C . ARG A 1 91 ? -21.235 -2.567 16.652 1.00 93.25 91 ARG A C 1
ATOM 765 O O . ARG A 1 91 ? -21.031 -1.492 16.089 1.00 93.25 91 ARG A O 1
ATOM 772 N N . VAL A 1 92 ? -22.311 -2.763 17.417 1.00 94.19 92 VAL A N 1
ATOM 773 C CA . VAL A 1 92 ? -23.382 -1.768 17.595 1.00 94.19 92 VAL A CA 1
ATOM 774 C C . VAL A 1 92 ? -22.894 -0.606 18.456 1.00 94.19 92 VAL A C 1
ATOM 776 O O . VAL A 1 92 ? -23.042 0.556 18.070 1.00 94.19 92 VAL A O 1
ATOM 779 N N . LYS A 1 93 ? -22.254 -0.903 19.587 1.00 93.50 93 LYS A N 1
ATOM 780 C CA . LYS A 1 93 ? -21.624 0.069 20.478 1.00 93.50 93 LYS A CA 1
ATOM 781 C C . LYS A 1 93 ? -20.570 0.872 19.730 1.00 93.50 93 LYS A C 1
ATOM 783 O O . LYS A 1 93 ? -20.576 2.101 19.822 1.00 93.50 93 LYS A O 1
ATOM 788 N N . LEU A 1 94 ? -19.724 0.200 18.945 1.00 94.31 94 LEU A N 1
ATOM 789 C CA . LEU A 1 94 ? -18.715 0.859 18.121 1.00 94.31 94 LEU A CA 1
ATOM 790 C C . LEU A 1 94 ? -19.366 1.834 17.126 1.00 94.31 94 LEU A C 1
ATOM 792 O O . LEU A 1 94 ? -18.941 2.981 17.034 1.00 94.31 94 LEU A O 1
ATOM 796 N N . ASN A 1 95 ? -20.456 1.437 16.456 1.00 93.88 95 ASN A N 1
ATOM 797 C CA . ASN A 1 95 ? -21.207 2.312 15.546 1.00 93.88 95 ASN A CA 1
ATOM 798 C C . ASN A 1 95 ? -21.765 3.562 16.232 1.00 93.88 95 ASN A C 1
ATOM 800 O O . ASN A 1 95 ? -21.661 4.676 15.721 1.00 93.88 95 ASN A O 1
ATOM 804 N N . VAL A 1 96 ? -22.37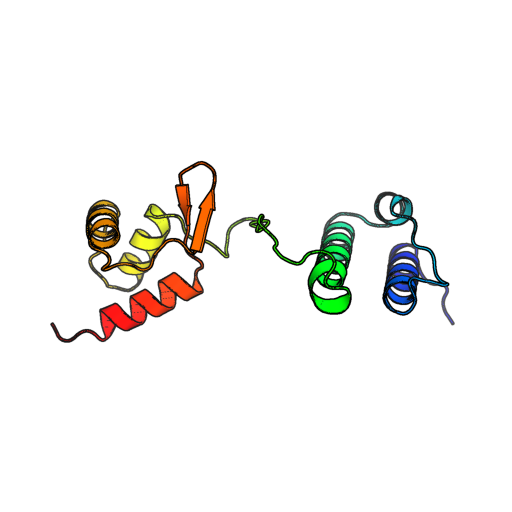2 3.383 17.405 1.00 95.50 96 VAL A N 1
ATOM 805 C CA . VAL A 1 96 ? -22.920 4.498 18.183 1.00 95.50 96 VAL A CA 1
ATOM 806 C C . VAL A 1 96 ? -21.806 5.452 18.601 1.00 95.50 96 VAL A C 1
ATOM 808 O O . VAL A 1 96 ? -21.976 6.668 18.529 1.00 95.50 96 VAL A O 1
ATOM 811 N N . TYR A 1 97 ? -20.664 4.922 19.032 1.00 94.50 97 TYR A N 1
ATOM 812 C CA . TYR A 1 97 ? -19.543 5.734 19.494 1.00 94.50 97 TYR A CA 1
ATOM 813 C C . TYR A 1 97 ? -18.852 6.453 18.334 1.00 94.50 97 TYR A C 1
ATOM 815 O O . TYR A 1 97 ? -18.501 7.622 18.485 1.00 94.50 97 TYR A O 1
ATOM 823 N N . LEU A 1 98 ? -18.758 5.817 17.166 1.00 94.06 98 LEU A N 1
ATOM 824 C CA . LEU A 1 98 ? -18.304 6.441 15.927 1.00 94.06 98 LEU A CA 1
ATOM 825 C C . LEU A 1 98 ? -19.176 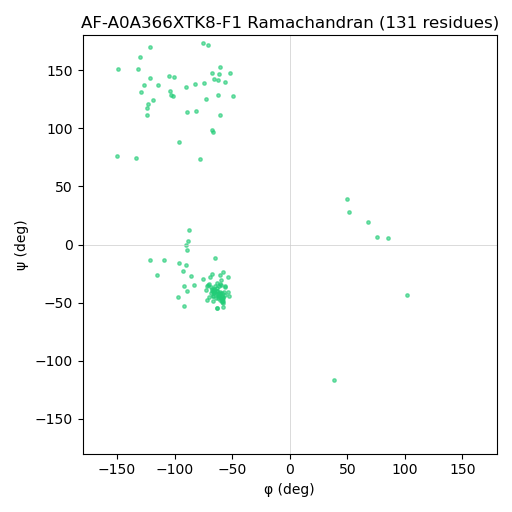7.642 15.551 1.00 94.06 98 LEU A C 1
ATOM 827 O O . LEU A 1 98 ? -18.661 8.745 15.387 1.00 94.06 98 LEU A O 1
ATOM 831 N N . LYS A 1 99 ? -20.506 7.480 15.535 1.00 92.56 99 LYS A N 1
ATOM 832 C CA . LYS A 1 99 ? -21.445 8.588 15.269 1.00 92.56 99 LYS A CA 1
ATOM 833 C C . LYS A 1 99 ? -21.350 9.726 16.290 1.00 92.56 99 LYS A C 1
ATOM 835 O O . LYS A 1 99 ? -21.681 10.863 15.977 1.00 92.56 99 LYS A O 1
ATOM 840 N N . ARG A 1 100 ? -20.909 9.425 17.513 1.00 93.69 100 ARG A N 1
ATOM 841 C CA . ARG A 1 100 ? -20.692 10.400 18.595 1.00 93.69 100 ARG A CA 1
ATOM 842 C C . ARG A 1 100 ? -19.287 11.015 18.584 1.00 93.69 100 ARG A C 1
ATOM 844 O O . ARG A 1 100 ? -18.970 11.760 19.506 1.00 93.69 100 ARG A O 1
ATOM 851 N N . GLY A 1 101 ? -18.441 10.678 17.608 1.00 92.44 101 GLY A N 1
ATOM 852 C CA . GLY A 1 101 ? -17.057 11.153 17.525 1.00 92.44 101 GLY A CA 1
ATOM 853 C C . GLY A 1 101 ? -16.141 10.614 18.629 1.00 92.44 101 GLY A C 1
ATOM 854 O O . GLY A 1 101 ? -15.109 11.212 18.909 1.00 92.44 101 GLY A O 1
ATOM 855 N N . LYS A 1 102 ? -16.526 9.513 19.290 1.00 92.75 102 LYS A N 1
ATOM 856 C CA . LYS A 1 102 ? -15.735 8.863 20.350 1.00 92.75 102 LYS A CA 1
ATOM 857 C C . LYS A 1 102 ? -14.771 7.801 19.824 1.00 92.75 102 LYS A C 1
ATOM 859 O O . LYS A 1 102 ? -13.870 7.417 20.555 1.00 92.75 102 LYS A O 1
ATOM 864 N N . VAL A 1 103 ? -14.988 7.317 18.603 1.00 94.44 103 VAL A N 1
ATOM 865 C CA . VAL A 1 103 ? -14.085 6.418 17.864 1.00 94.44 103 VAL A CA 1
ATOM 866 C C . VAL A 1 103 ? -13.403 7.261 16.783 1.00 94.44 103 VAL A C 1
ATOM 868 O O . VAL A 1 103 ? -14.052 8.176 16.260 1.00 94.44 103 VAL A O 1
ATOM 871 N N . PRO A 1 104 ? -12.127 7.002 16.445 1.00 95.69 104 PRO A N 1
ATOM 872 C CA . PRO A 1 104 ? -11.462 7.667 15.329 1.00 95.69 104 PRO A CA 1
ATOM 873 C C . PRO A 1 104 ? -12.284 7.575 14.039 1.00 95.69 104 PRO A C 1
ATOM 875 O O . PRO A 1 104 ? -12.977 6.585 13.789 1.00 95.69 104 PRO A O 1
ATOM 878 N N . LYS A 1 105 ? -12.192 8.613 13.202 1.00 94.88 105 LYS A N 1
ATOM 879 C CA . LYS A 1 105 ? -12.765 8.571 11.851 1.00 94.88 105 LYS A CA 1
ATOM 880 C C . LYS A 1 105 ? -12.117 7.430 11.045 1.00 94.88 105 LYS A C 1
ATOM 882 O O . LYS A 1 105 ? -10.982 7.078 11.359 1.00 94.88 105 LYS A O 1
ATOM 887 N N . PRO A 1 106 ? -12.822 6.853 10.056 1.00 93.81 106 PRO A N 1
ATOM 888 C CA . PRO A 1 106 ? -12.240 5.846 9.173 1.00 93.81 106 PRO A CA 1
ATOM 889 C C . PRO A 1 106 ? -10.985 6.386 8.488 1.00 93.81 106 PRO A C 1
ATOM 891 O O . PRO A 1 106 ? -10.973 7.543 8.065 1.00 93.81 106 PRO A O 1
ATOM 894 N N . ASP A 1 107 ? -9.958 5.547 8.372 1.00 90.56 107 ASP A N 1
ATOM 895 C CA . ASP A 1 107 ? -8.743 5.876 7.620 1.00 90.56 107 ASP A CA 1
ATOM 896 C C . ASP A 1 107 ? -9.009 5.795 6.108 1.00 90.56 107 ASP A C 1
ATOM 898 O O . ASP A 1 107 ? -8.420 6.537 5.325 1.00 90.56 107 ASP A O 1
ATOM 902 N N . ILE A 1 108 ? -9.937 4.922 5.697 1.00 88.06 108 ILE A N 1
ATOM 903 C CA . ILE A 1 108 ? -10.409 4.811 4.315 1.00 88.06 108 ILE A CA 1
ATOM 904 C C . ILE A 1 108 ? -11.873 4.355 4.256 1.00 88.06 108 ILE A C 1
ATOM 906 O O . ILE A 1 108 ? -12.361 3.632 5.129 1.00 88.06 108 ILE A O 1
ATOM 910 N N . GLU A 1 109 ? -12.581 4.774 3.207 1.00 86.25 109 GLU A N 1
ATOM 911 C CA . GLU A 1 109 ? -13.909 4.268 2.859 1.00 86.25 109 GLU A CA 1
ATOM 912 C C . GLU A 1 109 ? -13.878 3.621 1.473 1.00 86.25 109 GLU A C 1
ATOM 914 O O . GLU A 1 109 ? -13.496 4.252 0.488 1.00 86.25 109 GLU A O 1
ATOM 919 N N . LEU A 1 110 ? -14.300 2.357 1.394 1.00 75.56 110 LEU A N 1
ATOM 920 C CA . LEU A 1 110 ? -14.353 1.576 0.158 1.00 75.56 110 LEU A CA 1
ATOM 921 C C . LEU A 1 110 ? -15.779 1.079 -0.062 1.00 75.56 110 LEU A C 1
ATOM 923 O O . LEU A 1 110 ? -16.339 0.390 0.789 1.00 75.56 110 LEU A O 1
ATOM 927 N N . ALA A 1 111 ? -16.382 1.454 -1.194 1.00 76.94 111 ALA A N 1
ATOM 928 C CA . ALA A 1 111 ? -17.756 1.082 -1.552 1.00 76.94 111 ALA A CA 1
ATOM 929 C C . ALA A 1 111 ? -18.787 1.342 -0.425 1.00 76.94 111 ALA A C 1
ATOM 931 O O . ALA A 1 111 ? -19.683 0.536 -0.180 1.00 76.94 111 ALA A O 1
ATOM 932 N N . GLY A 1 112 ? -18.641 2.460 0.300 1.00 78.88 112 GLY A N 1
ATOM 933 C CA . GLY A 1 112 ? -19.518 2.828 1.421 1.00 78.88 112 GLY A CA 1
ATOM 934 C C . GLY A 1 112 ? -19.268 2.054 2.722 1.00 78.88 112 GLY A C 1
ATOM 935 O O . GLY A 1 112 ? -20.020 2.217 3.681 1.00 78.88 112 GLY A O 1
ATOM 936 N N . THR A 1 113 ? -18.223 1.224 2.775 1.00 83.56 113 THR A N 1
ATOM 937 C CA . THR A 1 113 ? -17.770 0.544 3.991 1.00 83.56 113 THR A CA 1
ATOM 938 C C . THR A 1 113 ? -16.552 1.260 4.559 1.00 83.56 113 THR A C 1
ATOM 940 O O . THR A 1 113 ? -15.576 1.503 3.854 1.00 83.56 113 THR A O 1
ATOM 943 N N . SER A 1 114 ? -16.614 1.594 5.845 1.00 91.69 114 SER A N 1
ATOM 944 C CA . SER A 1 114 ? -15.521 2.227 6.580 1.00 91.69 114 SER A CA 1
ATOM 945 C C . SER A 1 114 ? -14.484 1.208 7.058 1.00 91.69 114 SER A C 1
ATOM 947 O O . SER A 1 114 ? -14.847 0.151 7.589 1.00 91.69 114 SER A O 1
ATOM 949 N N . TYR A 1 115 ? -13.210 1.572 6.934 1.00 92.31 115 TYR A N 1
ATOM 950 C CA . TYR A 1 115 ? -12.060 0.781 7.361 1.00 92.31 115 TYR A CA 1
ATOM 951 C C . TYR A 1 115 ? -11.079 1.622 8.182 1.00 92.31 115 TYR A C 1
ATOM 953 O O . TYR A 1 115 ? -10.944 2.832 7.985 1.00 92.31 115 TYR A O 1
ATOM 961 N N . TRP A 1 116 ? -10.374 0.954 9.091 1.00 94.06 116 TRP A N 1
ATOM 962 C CA . TRP A 1 116 ? -9.343 1.537 9.946 1.00 94.06 116 TRP A CA 1
ATOM 963 C C . TRP A 1 116 ? -8.062 0.735 9.819 1.00 94.06 116 TRP A C 1
ATOM 965 O O . TRP A 1 116 ? -8.117 -0.492 9.834 1.00 94.06 116 TRP A O 1
ATOM 975 N N . ALA A 1 117 ? -6.924 1.411 9.729 1.00 92.69 117 ALA A N 1
ATOM 976 C CA . ALA A 1 117 ? -5.629 0.758 9.800 1.00 92.69 117 ALA A CA 1
ATOM 977 C C . ALA A 1 117 ? -5.471 0.068 11.166 1.00 92.69 117 ALA A C 1
ATOM 979 O O . ALA A 1 117 ? -5.951 0.591 12.180 1.00 92.69 117 ALA A O 1
ATOM 980 N N . ILE A 1 118 ? -4.766 -1.066 11.224 1.00 91.69 118 ILE A N 1
ATOM 981 C CA . ILE A 1 118 ? -4.487 -1.759 12.496 1.00 91.69 118 ILE A CA 1
ATOM 982 C C . ILE A 1 118 ? -3.867 -0.804 13.520 1.00 91.69 118 ILE A C 1
ATOM 984 O O . ILE A 1 118 ? -4.338 -0.737 14.653 1.00 91.69 118 ILE A O 1
ATOM 988 N N . SER A 1 119 ? -2.900 0.017 13.110 1.00 92.25 119 SER A N 1
ATOM 989 C CA . SER A 1 119 ? -2.236 0.983 13.994 1.00 92.25 119 SER A CA 1
ATOM 990 C C . SER A 1 119 ? -3.199 2.016 14.604 1.00 92.25 119 SER A C 1
ATOM 992 O O . SER A 1 119 ? -3.041 2.431 15.755 1.00 92.25 119 SER A O 1
ATOM 994 N N . THR A 1 120 ? -4.243 2.419 13.871 1.00 95.31 120 THR A N 1
ATOM 995 C CA . THR A 1 120 ? -5.307 3.290 14.392 1.00 95.31 120 THR A CA 1
ATOM 996 C C . THR A 1 120 ? -6.144 2.567 15.447 1.00 95.31 120 THR A C 1
ATOM 998 O O . THR A 1 120 ? -6.474 3.157 16.481 1.00 95.31 120 THR A O 1
ATOM 1001 N N . VAL A 1 121 ? -6.467 1.296 15.202 1.00 95.38 121 VAL A N 1
ATOM 1002 C CA . VAL A 1 121 ? -7.238 0.442 16.115 1.00 95.38 121 VAL A CA 1
ATOM 1003 C C . VAL A 1 121 ? -6.458 0.140 17.399 1.00 95.38 121 VAL A C 1
ATOM 1005 O O . VAL A 1 121 ? -7.012 0.281 18.490 1.00 95.38 121 VAL A O 1
ATOM 1008 N N . GLU A 1 122 ? -5.173 -0.193 17.287 1.00 95.50 122 GLU A N 1
ATOM 1009 C CA . GLU A 1 122 ? -4.243 -0.423 18.400 1.00 95.50 122 GLU A CA 1
ATOM 1010 C C . GLU A 1 122 ? -4.135 0.800 19.307 1.00 95.50 122 GLU A C 1
ATOM 1012 O O . GLU A 1 122 ? -4.429 0.726 20.502 1.00 95.50 122 GLU A O 1
ATOM 1017 N N . ARG A 1 123 ? -3.823 1.962 18.723 1.00 96.06 123 ARG A N 1
ATOM 1018 C CA . ARG A 1 123 ? -3.727 3.227 19.459 1.00 96.06 123 ARG A CA 1
ATOM 1019 C C . ARG A 1 123 ? -5.029 3.562 20.185 1.00 96.06 123 ARG A C 1
ATOM 1021 O O . ARG A 1 123 ? -5.005 4.034 21.320 1.00 96.06 123 ARG A O 1
ATOM 1028 N N . PHE A 1 124 ? -6.176 3.329 19.546 1.00 96.56 124 PHE A N 1
ATOM 1029 C CA . PHE A 1 124 ? -7.473 3.534 20.191 1.00 96.56 124 PHE A CA 1
ATOM 1030 C C . PHE A 1 124 ? -7.702 2.553 21.351 1.00 96.56 124 PHE A C 1
ATOM 1032 O O . PHE A 1 124 ? -8.171 2.958 22.414 1.00 96.56 124 PHE A O 1
ATOM 1039 N N . CYS A 1 125 ? -7.338 1.281 21.176 1.00 96.19 125 CYS A N 1
ATOM 1040 C CA . CYS A 1 125 ? -7.434 0.254 22.210 1.00 96.19 125 CYS A CA 1
ATOM 1041 C C . CYS A 1 125 ? -6.623 0.630 23.460 1.00 96.19 125 CYS A C 1
ATOM 1043 O O . CYS A 1 125 ? -7.140 0.575 24.577 1.00 96.19 125 CYS A O 1
ATOM 1045 N N . GLU A 1 126 ? -5.381 1.082 23.285 1.00 95.50 126 GLU A N 1
ATOM 1046 C CA . GLU A 1 126 ? -4.526 1.545 24.384 1.00 95.50 126 GLU A CA 1
ATOM 1047 C C . GLU A 1 126 ? -5.111 2.762 25.108 1.00 95.50 126 GLU A C 1
ATOM 1049 O O . GLU A 1 126 ? -5.137 2.809 26.339 1.00 95.50 126 GLU A O 1
ATOM 1054 N N . GLN A 1 127 ? -5.634 3.736 24.358 1.00 94.38 127 GLN A N 1
ATOM 1055 C CA . GLN A 1 127 ? -6.297 4.905 24.937 1.00 94.38 127 GLN A CA 1
ATOM 1056 C C . GLN A 1 127 ? -7.514 4.513 25.778 1.00 94.38 127 GLN A C 1
ATOM 1058 O O . GLN A 1 127 ? -7.699 5.054 26.864 1.00 94.38 127 GLN A O 1
ATOM 1063 N N . GLU A 1 128 ? -8.338 3.577 25.304 1.00 93.75 128 GLU A N 1
ATOM 1064 C CA . GLU A 1 128 ? -9.508 3.091 26.042 1.00 93.75 128 GLU A CA 1
ATOM 1065 C C . GLU A 1 128 ? -9.121 2.301 27.297 1.00 93.75 128 GLU A C 1
ATOM 1067 O O . GLU A 1 128 ? -9.767 2.471 28.328 1.00 93.75 128 GLU A O 1
ATOM 1072 N N . LYS A 1 129 ? -8.056 1.488 27.246 1.00 91.62 129 LYS A N 1
ATOM 1073 C CA . LYS A 1 129 ? -7.531 0.766 28.421 1.00 91.62 129 LYS A CA 1
ATOM 1074 C C . LYS A 1 129 ? -7.013 1.715 29.507 1.00 91.62 129 LYS A C 1
ATOM 1076 O O . LYS A 1 129 ? -7.142 1.412 30.688 1.00 91.62 129 LYS A O 1
ATOM 1081 N N . ASN A 1 130 ? -6.457 2.860 29.110 1.00 88.56 130 ASN A N 1
ATOM 1082 C CA . ASN A 1 130 ? -5.884 3.856 30.019 1.00 88.56 130 ASN A CA 1
ATOM 1083 C C . ASN A 1 130 ? -6.887 4.922 30.494 1.00 88.56 130 ASN A C 1
ATOM 1085 O O . ASN A 1 130 ? -6.511 5.815 31.259 1.00 88.56 130 ASN A O 1
ATOM 1089 N N . LYS A 1 131 ? -8.154 4.872 30.059 1.00 84.50 131 LYS A N 1
ATOM 1090 C CA . LYS A 1 131 ? -9.173 5.807 30.548 1.00 84.50 131 LYS A CA 1
ATOM 1091 C C . LYS A 1 131 ? -9.552 5.458 31.992 1.00 84.50 131 LYS A C 1
ATOM 1093 O O . LYS A 1 131 ? -9.956 4.323 32.241 1.00 84.50 131 LYS A O 1
ATOM 1098 N N . PRO A 1 132 ? -9.462 6.409 32.940 1.00 63.53 132 PRO A N 1
ATOM 1099 C CA . PRO A 1 132 ? -9.975 6.191 34.285 1.00 63.53 132 PRO A CA 1
ATOM 1100 C C . PRO A 1 132 ? -11.491 5.958 34.215 1.00 63.53 132 PRO A C 1
ATOM 1102 O O . PRO A 1 132 ? -12.205 6.719 33.556 1.00 63.53 132 PRO A O 1
ATOM 1105 N N . THR A 1 133 ? -11.932 4.863 34.840 1.00 58.03 133 THR A N 1
ATOM 1106 C CA . THR A 1 133 ? -13.333 4.409 34.905 1.00 58.03 133 THR A CA 1
ATOM 1107 C C . THR A 1 133 ? -14.263 5.427 35.547 1.00 58.03 133 THR A C 1
ATOM 1109 O O . THR A 1 133 ? -13.857 6.021 36.572 1.00 58.03 133 THR A O 1
#